Protein AF-A0A5P2HD62-F1 (afdb_monomer)

Structure (mmCIF, N/CA/C/O backbone):
data_AF-A0A5P2HD62-F1
#
_entry.id   AF-A0A5P2HD62-F1
#
loop_
_atom_site.group_PDB
_atom_site.id
_atom_site.type_symbol
_atom_site.label_atom_id
_atom_site.label_alt_id
_atom_site.label_comp_id
_atom_site.label_asym_id
_atom_site.label_entity_id
_atom_site.label_seq_id
_atom_site.pdbx_PDB_ins_code
_atom_site.Cartn_x
_atom_site.Cartn_y
_atom_site.Cartn_z
_atom_site.occupancy
_atom_site.B_iso_or_equiv
_atom_site.auth_seq_id
_atom_site.auth_comp_id
_atom_site.auth_asym_id
_atom_site.auth_atom_id
_atom_site.pdbx_PDB_model_num
ATOM 1 N N . MET A 1 1 ? -6.896 0.090 21.444 1.00 55.34 1 MET A N 1
ATOM 2 C CA . MET A 1 1 ? -5.672 0.029 20.622 1.00 55.34 1 MET A CA 1
ATOM 3 C C . MET A 1 1 ? -4.489 -0.021 21.558 1.00 55.34 1 MET A C 1
ATOM 5 O O . MET A 1 1 ? -4.369 0.870 22.399 1.00 55.34 1 MET A O 1
ATOM 9 N N . ARG A 1 2 ? -3.694 -1.086 21.488 1.00 60.88 2 ARG A N 1
ATOM 10 C CA . ARG A 1 2 ? -2.479 -1.206 22.293 1.00 60.88 2 ARG A CA 1
ATOM 11 C C . ARG A 1 2 ? -1.365 -0.397 21.610 1.00 60.88 2 ARG A C 1
ATOM 13 O O . ARG A 1 2 ? -1.454 -0.059 20.431 1.00 60.88 2 ARG A O 1
ATOM 20 N N . GLY A 1 3 ? -0.336 -0.017 22.365 1.00 63.06 3 GLY A N 1
ATOM 21 C CA . GLY A 1 3 ? 0.817 0.728 21.833 1.00 63.06 3 GLY A CA 1
ATOM 22 C C . GLY A 1 3 ? 1.546 0.060 20.645 1.00 63.06 3 GLY A C 1
ATOM 23 O O . GLY A 1 3 ? 1.971 0.793 19.750 1.00 63.06 3 GLY A O 1
ATOM 24 N N . PRO A 1 4 ? 1.677 -1.283 20.596 1.00 63.66 4 PRO A N 1
ATOM 25 C CA . PRO A 1 4 ? 2.311 -1.998 19.481 1.00 63.66 4 PRO A CA 1
ATOM 26 C C . PRO A 1 4 ? 1.567 -1.868 18.140 1.00 63.66 4 PRO A C 1
ATOM 28 O O . PRO A 1 4 ? 2.190 -1.495 17.148 1.00 63.66 4 PRO A O 1
ATOM 31 N N . ASP A 1 5 ? 0.241 -2.041 18.123 1.00 69.38 5 ASP A N 1
ATOM 32 C CA . ASP A 1 5 ? -0.600 -2.008 16.909 1.00 69.38 5 ASP A CA 1
ATOM 33 C C . ASP A 1 5 ? -0.469 -0.665 16.159 1.00 69.38 5 ASP A C 1
ATOM 35 O O . ASP A 1 5 ? -0.381 -0.580 14.929 1.00 69.38 5 ASP A O 1
ATOM 39 N N . LEU A 1 6 ? -0.392 0.427 16.928 1.00 73.31 6 LEU A N 1
ATOM 40 C CA . LEU A 1 6 ? -0.214 1.781 16.403 1.00 73.31 6 LEU A CA 1
ATOM 41 C C . LEU A 1 6 ? 1.183 2.014 15.827 1.00 73.31 6 LEU A C 1
ATOM 43 O O . LEU A 1 6 ? 1.334 2.803 14.893 1.00 73.31 6 LEU A O 1
ATOM 47 N N . ARG A 1 7 ? 2.210 1.368 16.389 1.00 82.06 7 ARG A N 1
ATOM 48 C CA . ARG A 1 7 ? 3.580 1.477 15.882 1.00 82.06 7 ARG A CA 1
ATOM 49 C C . ARG A 1 7 ? 3.679 0.814 14.516 1.00 82.06 7 ARG A C 1
ATOM 51 O O . ARG A 1 7 ? 4.176 1.436 13.586 1.00 82.06 7 ARG A O 1
ATOM 58 N N . GLN A 1 8 ? 3.160 -0.396 14.389 1.00 83.19 8 GLN A N 1
ATOM 59 C CA . GLN A 1 8 ? 3.228 -1.152 13.149 1.00 83.19 8 GLN A CA 1
ATOM 60 C C . GLN A 1 8 ? 2.436 -0.493 12.018 1.00 83.19 8 GLN A C 1
ATOM 62 O O . GLN A 1 8 ? 2.953 -0.304 10.920 1.00 83.19 8 GLN A O 1
ATOM 67 N N . THR A 1 9 ? 1.224 -0.014 12.310 1.00 85.50 9 THR A N 1
ATOM 68 C CA . THR A 1 9 ? 0.430 0.691 11.295 1.00 85.50 9 THR A CA 1
ATOM 69 C C . THR A 1 9 ? 1.111 1.988 10.834 1.00 85.50 9 THR A C 1
ATOM 71 O O . THR A 1 9 ? 1.028 2.363 9.666 1.00 85.50 9 THR A O 1
ATOM 74 N N . ARG A 1 10 ? 1.851 2.670 11.723 1.00 88.44 10 ARG A N 1
ATOM 75 C CA . ARG A 1 10 ? 2.692 3.820 11.344 1.00 88.44 10 ARG A CA 1
ATOM 76 C C . ARG A 1 10 ? 3.865 3.426 10.452 1.00 88.44 10 ARG A C 1
ATOM 78 O O . ARG A 1 10 ? 4.179 4.187 9.542 1.00 88.44 10 ARG A O 1
ATOM 85 N N . VAL A 1 11 ? 4.494 2.276 10.694 1.00 92.12 11 VAL A N 1
ATOM 86 C CA . VAL A 1 11 ? 5.554 1.747 9.820 1.00 92.12 11 VAL A CA 1
ATOM 87 C C . VAL A 1 11 ? 4.996 1.490 8.422 1.00 92.12 11 VAL A C 1
ATOM 89 O O . VAL A 1 11 ? 5.591 1.942 7.448 1.00 92.12 11 VAL A O 1
ATOM 92 N N . LEU A 1 12 ? 3.812 0.881 8.319 1.00 92.62 12 LEU A N 1
ATOM 93 C CA . LEU A 1 12 ? 3.152 0.650 7.035 1.00 92.62 12 LEU A CA 1
ATOM 94 C C . LEU A 1 12 ? 2.822 1.970 6.312 1.00 92.62 12 LEU A C 1
ATOM 96 O O . LEU A 1 12 ? 3.169 2.138 5.146 1.00 92.62 12 LEU A O 1
ATOM 100 N N . LEU A 1 13 ? 2.240 2.955 7.011 1.00 94.06 13 LEU A N 1
ATOM 101 C CA . LEU A 1 13 ? 2.001 4.294 6.448 1.00 94.06 13 LEU A CA 1
ATOM 102 C C . LEU A 1 13 ? 3.292 4.956 5.949 1.00 94.06 13 LEU A C 1
ATOM 104 O O . LEU A 1 13 ? 3.293 5.586 4.890 1.00 94.06 13 LEU A O 1
ATOM 108 N N . HIS A 1 14 ? 4.378 4.835 6.715 1.00 94.94 14 HIS A N 1
ATOM 109 C CA . HIS A 1 14 ? 5.671 5.386 6.337 1.00 94.94 14 HIS A CA 1
ATOM 110 C C . HIS A 1 14 ? 6.220 4.697 5.085 1.00 94.94 14 HIS A C 1
ATOM 112 O O . HIS A 1 14 ? 6.597 5.393 4.148 1.00 94.94 14 HIS A O 1
ATOM 118 N N . ALA A 1 15 ? 6.182 3.364 5.023 1.00 94.31 15 ALA A N 1
ATOM 119 C CA . ALA A 1 15 ? 6.633 2.597 3.865 1.00 94.31 15 ALA A CA 1
ATOM 120 C C . ALA A 1 15 ? 5.891 3.009 2.581 1.00 94.31 15 ALA A C 1
ATOM 122 O O . ALA A 1 15 ? 6.527 3.296 1.566 1.00 94.31 15 ALA A O 1
ATOM 123 N N . LEU A 1 16 ? 4.558 3.132 2.641 1.00 94.81 16 LEU A N 1
ATOM 124 C CA . LEU A 1 16 ? 3.735 3.581 1.509 1.00 94.81 16 LEU A CA 1
ATOM 125 C C . LEU A 1 16 ? 4.104 4.995 1.046 1.00 94.81 16 LEU A C 1
ATOM 127 O O . LEU A 1 16 ? 4.233 5.250 -0.154 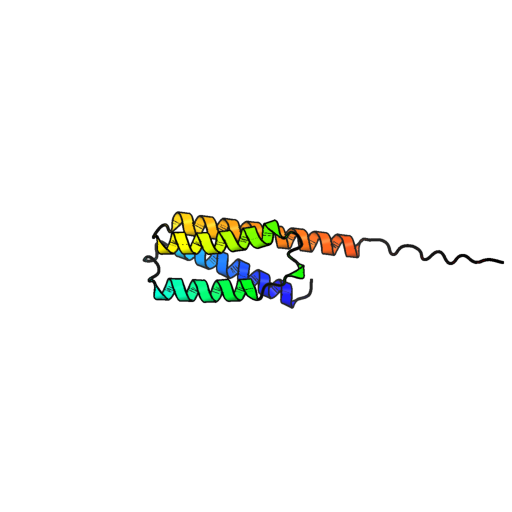1.00 94.81 16 LEU A O 1
ATOM 131 N N . CYS A 1 17 ? 4.296 5.920 1.990 1.00 94.06 17 CYS A N 1
ATOM 132 C CA . CYS A 1 17 ? 4.730 7.280 1.680 1.00 94.06 17 CYS A CA 1
ATOM 133 C C . CYS A 1 17 ? 6.124 7.313 1.051 1.00 94.06 17 CYS A C 1
ATOM 135 O O . CYS A 1 17 ? 6.307 8.001 0.048 1.00 94.06 17 CYS A O 1
ATOM 137 N N . SER A 1 18 ? 7.084 6.577 1.609 1.00 93.06 18 SER A N 1
ATOM 138 C CA . SER A 1 18 ? 8.462 6.535 1.115 1.00 93.06 18 SER A CA 1
ATOM 139 C C . SER A 1 18 ? 8.520 5.975 -0.304 1.00 93.06 18 SER A C 1
ATOM 141 O O . SER A 1 18 ? 9.024 6.651 -1.196 1.00 93.06 18 SER A O 1
ATOM 143 N N . MET A 1 19 ? 7.879 4.830 -0.569 1.00 91.75 19 MET A N 1
ATOM 144 C CA . MET A 1 19 ? 7.811 4.260 -1.922 1.00 91.75 19 MET A CA 1
ATOM 145 C C . MET A 1 19 ? 7.171 5.209 -2.930 1.00 91.75 19 MET A C 1
ATOM 147 O O . MET A 1 19 ? 7.679 5.381 -4.038 1.00 91.75 19 MET A O 1
ATOM 151 N N . ARG A 1 20 ? 6.082 5.877 -2.539 1.00 92.94 20 ARG A N 1
ATOM 152 C CA . ARG A 1 20 ? 5.450 6.892 -3.380 1.00 92.94 20 ARG A CA 1
ATOM 153 C C . ARG A 1 20 ? 6.409 8.043 -3.697 1.00 92.94 20 ARG A C 1
ATOM 155 O O . ARG A 1 20 ? 6.453 8.482 -4.842 1.00 92.94 20 ARG A O 1
ATOM 162 N N . LEU A 1 21 ? 7.119 8.573 -2.701 1.00 90.81 21 LEU A N 1
ATOM 163 C CA . LEU A 1 21 ? 8.037 9.701 -2.890 1.00 90.81 21 LEU A CA 1
ATOM 164 C C . LEU A 1 21 ? 9.213 9.328 -3.785 1.00 90.81 21 LEU A C 1
ATOM 166 O O . LEU A 1 21 ? 9.577 10.115 -4.650 1.00 90.81 21 LEU A O 1
ATOM 170 N N . GLU A 1 22 ? 9.756 8.129 -3.631 1.00 89.69 22 GLU A N 1
ATOM 171 C CA . GLU A 1 22 ? 10.853 7.645 -4.463 1.00 89.69 22 GLU A CA 1
ATOM 172 C C . GLU A 1 22 ? 10.463 7.502 -5.937 1.00 89.69 22 GLU A C 1
ATOM 174 O O . GLU A 1 22 ? 11.223 7.913 -6.811 1.00 89.69 22 GLU A O 1
ATOM 179 N N . LEU A 1 23 ? 9.248 7.018 -6.215 1.00 86.19 23 LEU A N 1
ATOM 180 C CA . LEU A 1 23 ? 8.708 6.969 -7.577 1.00 86.19 23 LEU A CA 1
ATOM 181 C C . LEU A 1 23 ? 8.503 8.368 -8.183 1.00 86.19 23 LEU A C 1
ATOM 183 O O . LEU A 1 23 ? 8.647 8.544 -9.390 1.00 86.19 23 LEU A O 1
ATOM 187 N N . TYR A 1 24 ? 8.180 9.373 -7.362 1.00 83.50 24 TYR A N 1
ATOM 188 C CA . TYR A 1 24 ? 8.060 10.767 -7.810 1.00 83.50 24 TYR A CA 1
ATOM 189 C C . TYR A 1 24 ? 9.399 11.490 -7.937 1.00 83.50 24 TYR A C 1
ATOM 191 O O . TYR A 1 24 ? 9.502 12.424 -8.729 1.00 83.50 24 TYR A O 1
ATOM 199 N N . ALA A 1 25 ? 10.415 11.087 -7.174 1.00 79.94 25 ALA A N 1
ATOM 200 C CA . ALA A 1 25 ? 11.711 11.755 -7.108 1.00 79.94 25 ALA A CA 1
ATOM 201 C C . ALA A 1 25 ? 12.553 11.593 -8.387 1.00 79.94 25 ALA A C 1
ATOM 203 O O . ALA A 1 25 ? 13.732 11.936 -8.378 1.00 79.94 25 ALA A O 1
ATOM 204 N N . GLY A 1 26 ? 11.981 11.045 -9.467 1.00 64.31 26 GLY A N 1
ATOM 205 C CA . GLY A 1 26 ? 12.663 10.862 -10.746 1.00 64.31 26 GLY A CA 1
ATOM 206 C C . GLY A 1 26 ? 13.894 9.965 -10.642 1.00 64.31 26 GLY A C 1
ATOM 207 O O . GLY A 1 26 ? 14.787 10.062 -11.480 1.00 64.31 26 GLY A O 1
ATOM 208 N N . HIS A 1 27 ? 13.965 9.128 -9.600 1.00 65.75 27 HIS A N 1
ATOM 209 C CA . HIS A 1 27 ? 15.015 8.127 -9.499 1.00 65.75 27 HIS A CA 1
ATOM 210 C C . HIS A 1 27 ? 14.919 7.187 -10.704 1.00 65.75 27 HIS A C 1
ATOM 212 O O . HIS A 1 27 ? 13.816 6.977 -11.224 1.00 65.75 27 HIS A O 1
ATOM 218 N N . PRO A 1 28 ? 16.053 6.630 -11.169 1.00 66.31 28 PRO A N 1
ATOM 219 C CA . PRO A 1 28 ? 16.011 5.603 -12.197 1.00 66.31 28 PRO A CA 1
ATOM 220 C C . PRO A 1 28 ? 15.011 4.526 -11.776 1.00 66.31 28 PRO A C 1
ATOM 222 O O . PRO A 1 28 ? 14.921 4.198 -10.587 1.00 66.31 28 PRO A O 1
ATOM 225 N N . ALA A 1 29 ? 14.238 4.026 -12.747 1.00 71.81 29 ALA A N 1
ATOM 226 C CA . ALA A 1 29 ? 13.274 2.960 -12.514 1.00 71.81 29 ALA A CA 1
ATOM 227 C C . ALA A 1 29 ? 13.933 1.872 -11.658 1.00 71.81 29 ALA A C 1
ATOM 229 O O . ALA A 1 29 ? 15.074 1.481 -11.929 1.00 71.81 29 ALA A O 1
ATOM 230 N N . TRP A 1 30 ? 13.255 1.448 -10.588 1.00 82.12 30 TRP A N 1
ATOM 231 C CA . TRP A 1 30 ? 13.792 0.418 -9.708 1.00 82.12 30 TRP A CA 1
ATOM 232 C C . TRP A 1 30 ? 14.171 -0.793 -10.555 1.00 82.12 30 TRP A C 1
ATOM 234 O O . TRP A 1 30 ? 13.343 -1.301 -11.308 1.00 82.12 30 TRP A O 1
ATOM 244 N N . CYS A 1 31 ? 15.419 -1.247 -10.443 1.00 85.69 31 CYS A N 1
ATOM 245 C CA . CYS A 1 31 ? 15.803 -2.491 -11.091 1.00 85.69 31 CYS A CA 1
ATOM 246 C C . CYS A 1 31 ? 15.006 -3.654 -10.482 1.00 85.69 31 CYS A C 1
ATOM 248 O O . CYS A 1 31 ? 14.537 -3.565 -9.341 1.00 85.69 31 CYS A O 1
ATOM 250 N N . ASP A 1 32 ? 14.887 -4.758 -11.219 1.00 86.44 32 ASP A N 1
ATOM 251 C CA . ASP A 1 32 ? 14.056 -5.901 -10.819 1.00 86.44 32 ASP A CA 1
ATOM 252 C C . ASP A 1 32 ? 14.376 -6.410 -9.406 1.00 86.44 32 ASP A C 1
ATOM 254 O O . ASP A 1 32 ? 13.470 -6.710 -8.630 1.00 86.44 32 ASP A O 1
ATOM 258 N N . GLY A 1 33 ? 15.660 -6.430 -9.025 1.00 89.12 33 GLY A N 1
ATOM 259 C CA . GLY A 1 33 ? 16.088 -6.820 -7.679 1.00 89.12 33 GLY A CA 1
ATOM 260 C C . GLY A 1 33 ? 15.595 -5.865 -6.586 1.00 89.12 33 GLY A C 1
ATOM 261 O O . GLY A 1 33 ? 15.098 -6.307 -5.550 1.00 89.12 33 GLY A O 1
ATOM 262 N N . THR A 1 34 ? 15.670 -4.550 -6.819 1.00 90.00 34 THR A N 1
ATOM 263 C CA . THR A 1 34 ? 15.141 -3.544 -5.885 1.00 90.00 34 THR A CA 1
ATOM 264 C C . THR A 1 34 ? 13.621 -3.625 -5.786 1.00 90.00 34 THR A C 1
ATOM 266 O O . THR A 1 34 ? 13.079 -3.536 -4.685 1.00 90.00 34 THR A O 1
ATOM 269 N N . LEU A 1 35 ? 12.932 -3.820 -6.911 1.00 91.44 35 LEU A N 1
ATOM 270 C CA . LEU A 1 35 ? 11.481 -3.971 -6.938 1.00 91.44 35 LEU A CA 1
ATOM 271 C C . LEU A 1 35 ? 11.034 -5.214 -6.151 1.00 91.44 35 LEU A C 1
ATOM 273 O O . LEU A 1 35 ? 10.129 -5.118 -5.322 1.00 91.44 35 LEU A O 1
ATOM 277 N N . ALA A 1 36 ? 11.691 -6.356 -6.370 1.00 92.31 36 ALA A N 1
ATOM 27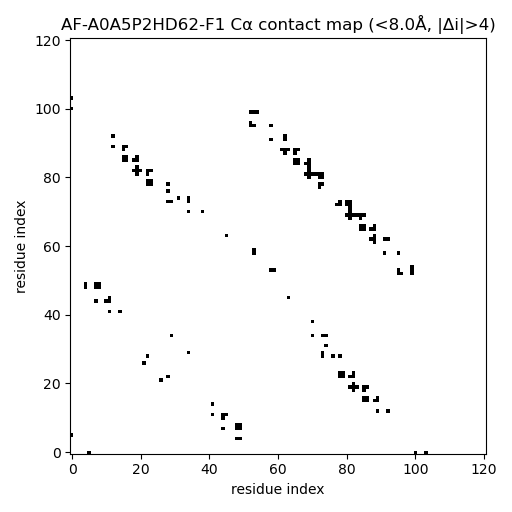8 C CA . ALA A 1 36 ? 11.389 -7.606 -5.679 1.00 92.31 36 ALA A CA 1
ATOM 279 C C . ALA A 1 36 ? 11.618 -7.499 -4.164 1.00 92.31 36 ALA A C 1
ATOM 281 O O . ALA A 1 36 ? 10.740 -7.889 -3.394 1.00 92.31 36 ALA A O 1
ATOM 282 N N . SER A 1 37 ? 12.742 -6.908 -3.735 1.00 93.44 37 SER A N 1
ATOM 283 C CA . SER A 1 37 ? 13.017 -6.670 -2.310 1.00 93.44 37 SER A CA 1
ATOM 284 C C . SER A 1 37 ? 11.944 -5.787 -1.677 1.00 93.44 37 SER A C 1
ATOM 286 O O . SER A 1 37 ? 11.359 -6.157 -0.666 1.00 93.44 37 SER A O 1
ATOM 288 N N . ARG A 1 38 ? 11.611 -4.656 -2.311 1.00 93.31 38 ARG A N 1
ATOM 289 C CA . ARG A 1 38 ? 10.581 -3.731 -1.810 1.00 93.31 38 ARG A CA 1
ATOM 290 C C . ARG A 1 38 ? 9.211 -4.379 -1.706 1.00 93.31 38 ARG A C 1
ATOM 292 O O . ARG A 1 38 ? 8.481 -4.103 -0.755 1.00 93.31 38 ARG A O 1
ATOM 299 N N . ARG A 1 39 ? 8.857 -5.227 -2.675 1.00 95.25 39 ARG A N 1
ATOM 300 C CA . ARG A 1 39 ? 7.614 -5.996 -2.623 1.00 95.25 39 ARG A CA 1
ATOM 301 C C . ARG A 1 39 ? 7.619 -6.958 -1.448 1.00 95.25 39 ARG A C 1
ATOM 303 O O . ARG A 1 39 ? 6.650 -6.964 -0.699 1.00 95.25 39 ARG A O 1
ATOM 310 N N . ALA A 1 40 ? 8.690 -7.724 -1.265 1.00 95.56 40 ALA A N 1
ATOM 311 C CA . ALA A 1 40 ? 8.805 -8.650 -0.145 1.00 95.56 40 ALA A CA 1
ATOM 312 C C . ALA A 1 40 ? 8.689 -7.921 1.204 1.00 95.56 40 ALA A C 1
ATOM 314 O O . ALA A 1 40 ? 7.868 -8.308 2.033 1.00 95.56 40 ALA A O 1
ATOM 315 N N . ASP A 1 41 ? 9.426 -6.823 1.383 1.00 94.81 41 ASP A N 1
ATOM 316 C CA . ASP A 1 41 ? 9.437 -6.052 2.628 1.00 94.81 41 ASP A CA 1
ATOM 317 C C . ASP A 1 41 ? 8.066 -5.431 2.930 1.00 94.81 41 ASP A C 1
ATOM 319 O O . ASP A 1 41 ? 7.565 -5.522 4.054 1.00 94.81 41 ASP A O 1
ATOM 323 N N . LEU A 1 42 ? 7.416 -4.823 1.929 1.00 95.00 42 LEU A N 1
ATOM 324 C CA . LEU A 1 42 ? 6.092 -4.233 2.123 1.00 95.00 42 LEU A CA 1
ATOM 325 C C . LEU A 1 42 ? 5.030 -5.298 2.394 1.00 95.00 42 LEU A C 1
ATOM 327 O O . LEU A 1 42 ? 4.196 -5.103 3.275 1.00 95.00 42 LEU A O 1
ATOM 331 N N . MET A 1 43 ? 5.039 -6.401 1.644 1.00 95.88 43 MET A N 1
ATOM 332 C CA . MET A 1 43 ? 4.051 -7.462 1.830 1.00 95.88 43 MET A CA 1
ATOM 333 C C . MET A 1 43 ? 4.252 -8.182 3.164 1.00 95.88 43 MET A C 1
ATOM 335 O O . MET A 1 43 ? 3.267 -8.537 3.798 1.00 95.88 43 MET A O 1
ATOM 339 N N . ALA A 1 44 ? 5.485 -8.306 3.661 1.00 94.69 44 ALA A N 1
ATOM 340 C CA . ALA A 1 44 ? 5.736 -8.799 5.014 1.00 94.69 44 ALA A CA 1
ATOM 341 C C . ALA A 1 44 ? 5.138 -7.866 6.084 1.00 94.69 44 ALA A C 1
ATOM 343 O O . ALA A 1 44 ? 4.480 -8.331 7.012 1.00 94.69 44 ALA A O 1
ATOM 344 N N . LEU A 1 45 ? 5.300 -6.544 5.929 1.00 93.25 45 LEU A N 1
ATOM 345 C CA . LEU A 1 45 ? 4.657 -5.561 6.812 1.00 93.25 45 LEU A CA 1
ATOM 346 C C . LEU A 1 45 ? 3.127 -5.603 6.722 1.00 93.25 45 LEU A C 1
ATOM 348 O O . LEU A 1 45 ? 2.448 -5.382 7.725 1.00 93.25 45 LEU A O 1
ATOM 352 N N . TRP A 1 46 ? 2.587 -5.844 5.525 1.00 94.38 46 TRP A N 1
ATOM 353 C CA . TRP A 1 46 ? 1.154 -6.016 5.317 1.00 94.38 46 TRP A CA 1
ATOM 354 C C . TRP A 1 46 ? 0.646 -7.282 6.000 1.00 94.38 46 TRP A C 1
ATOM 356 O O . TRP A 1 46 ? -0.356 -7.216 6.699 1.00 94.38 46 TRP A O 1
ATOM 366 N N . GLU A 1 47 ? 1.322 -8.418 5.861 1.00 93.19 47 GLU A N 1
ATOM 367 C CA . GLU A 1 47 ? 0.887 -9.683 6.461 1.00 93.19 47 GLU A CA 1
ATOM 368 C C . GLU A 1 47 ? 0.927 -9.677 7.987 1.00 93.19 47 GLU A C 1
ATOM 370 O O . GLU A 1 47 ? 0.038 -10.237 8.628 1.00 93.19 47 GLU A O 1
ATOM 375 N N . ASP A 1 48 ? 1.896 -8.975 8.570 1.00 91.31 48 ASP A N 1
ATOM 376 C CA . ASP A 1 48 ? 2.024 -8.843 10.022 1.00 91.31 48 ASP A CA 1
ATOM 377 C C . ASP A 1 48 ? 0.994 -7.855 10.622 1.00 91.31 48 ASP A C 1
ATOM 379 O O . ASP A 1 48 ? 0.905 -7.725 11.842 1.00 91.31 48 ASP A O 1
ATOM 383 N N . ARG A 1 49 ? 0.207 -7.141 9.796 1.00 91.25 49 ARG A N 1
ATOM 384 C CA . ARG A 1 49 ? -0.711 -6.067 10.228 1.00 91.25 49 ARG A CA 1
ATOM 385 C C . ARG A 1 49 ? -1.631 -6.484 11.392 1.00 91.25 49 ARG A C 1
ATOM 387 O O . ARG A 1 49 ? -2.125 -7.614 11.421 1.00 91.25 49 ARG A O 1
ATOM 394 N N . PRO A 1 50 ? -2.001 -5.545 12.284 1.00 89.31 50 PRO A N 1
ATOM 395 C CA . PRO A 1 50 ? -2.958 -5.829 13.350 1.00 89.31 50 PRO A CA 1
ATOM 396 C C . PRO A 1 50 ? -4.361 -6.007 12.757 1.00 89.31 50 PRO A C 1
ATOM 398 O O . PRO A 1 50 ? -5.049 -5.031 12.462 1.00 89.31 50 PRO A O 1
ATOM 401 N N . ARG A 1 51 ? -4.808 -7.246 12.540 1.00 88.25 51 ARG A N 1
ATOM 402 C CA . ARG A 1 51 ? -6.086 -7.529 11.857 1.00 88.25 51 ARG A CA 1
ATOM 403 C C . ARG A 1 51 ? -7.303 -6.984 12.610 1.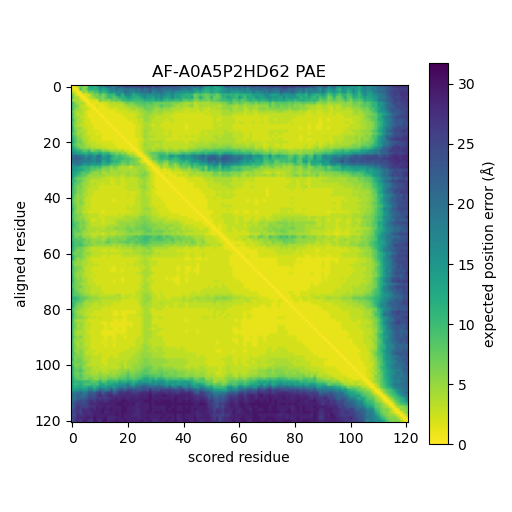00 88.25 51 ARG A C 1
ATOM 405 O O . ARG A 1 51 ? -8.326 -6.697 12.001 1.00 88.25 51 ARG A O 1
ATOM 412 N N . GLU A 1 52 ? -7.192 -6.742 13.914 1.00 87.56 52 GLU A N 1
ATOM 413 C CA . GLU A 1 52 ? -8.302 -6.281 14.756 1.00 87.56 52 GLU A CA 1
ATOM 414 C C . GLU A 1 52 ? -8.779 -4.860 14.420 1.00 87.56 52 GLU A C 1
ATOM 416 O O . GLU A 1 52 ? -9.902 -4.494 14.772 1.00 87.56 52 GLU A O 1
ATOM 421 N N . ILE A 1 53 ? -7.951 -4.038 13.760 1.00 87.75 53 ILE A N 1
ATOM 422 C CA . ILE A 1 53 ? -8.372 -2.696 13.317 1.00 87.75 53 ILE A CA 1
ATOM 423 C C . ILE A 1 53 ? -9.108 -2.729 11.969 1.00 87.75 53 ILE A C 1
ATOM 425 O O . ILE A 1 53 ? -9.833 -1.782 11.649 1.00 87.75 53 ILE A O 1
ATOM 429 N N . PHE A 1 54 ? -8.981 -3.818 11.206 1.00 89.12 54 PHE A N 1
ATOM 430 C CA . PHE A 1 54 ? -9.634 -4.022 9.913 1.00 89.12 54 PHE A CA 1
ATOM 431 C C . PHE A 1 54 ? -11.014 -4.650 10.118 1.00 89.12 54 PHE A C 1
ATOM 433 O O . PHE A 1 54 ? -11.238 -5.841 9.960 1.00 89.12 54 PHE A O 1
ATOM 440 N N . THR A 1 55 ? -11.978 -3.816 10.498 1.00 86.06 55 THR A N 1
ATOM 441 C CA . THR A 1 55 ? -13.361 -4.263 10.760 1.00 86.06 55 THR A CA 1
ATOM 442 C C . THR A 1 55 ? -14.220 -4.402 9.501 1.00 86.06 55 THR A C 1
ATOM 444 O O . THR A 1 55 ? -15.347 -4.883 9.584 1.00 86.06 55 THR A O 1
ATOM 447 N N . GLN A 1 56 ? -13.708 -3.972 8.345 1.00 86.38 56 GLN A N 1
ATOM 448 C CA . GLN A 1 56 ? -14.385 -4.038 7.050 1.00 86.38 56 GLN A CA 1
ATOM 449 C C . GLN A 1 56 ? -13.525 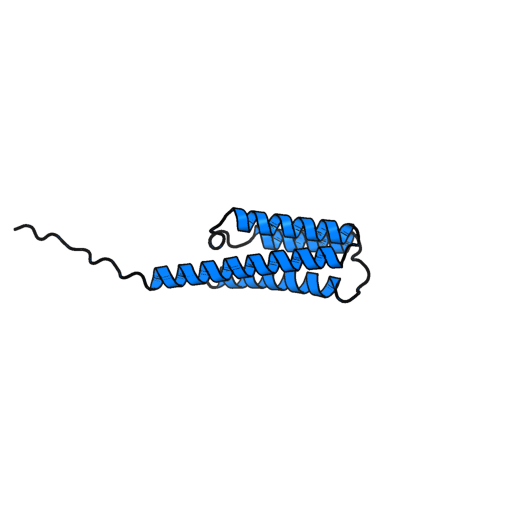-4.866 6.082 1.00 86.38 56 GLN A C 1
ATOM 451 O O . GLN A 1 56 ? -12.490 -4.358 5.639 1.00 86.38 56 GLN A O 1
ATOM 456 N N . PRO A 1 57 ? -13.925 -6.108 5.745 1.00 84.19 57 PRO A N 1
ATOM 457 C CA . PRO A 1 57 ? -13.105 -7.002 4.923 1.00 84.19 57 PRO A CA 1
ATOM 458 C C . PRO A 1 57 ? -12.843 -6.430 3.524 1.00 84.19 57 PRO A C 1
ATOM 460 O O . PRO A 1 57 ? -11.727 -6.530 3.026 1.00 84.19 57 PRO A O 1
ATOM 463 N N . ASP A 1 58 ? -13.816 -5.723 2.939 1.00 89.00 58 ASP A N 1
ATOM 464 C CA . ASP A 1 58 ? -13.674 -5.105 1.613 1.00 89.00 58 ASP A CA 1
ATOM 465 C C . ASP A 1 58 ? -12.580 -4.026 1.570 1.00 89.00 58 ASP A C 1
ATOM 467 O O . ASP A 1 58 ? -11.935 -3.812 0.540 1.00 89.00 58 ASP A O 1
ATOM 471 N N . VAL A 1 59 ? -12.351 -3.332 2.692 1.00 90.75 59 VAL A N 1
ATOM 472 C CA . VAL A 1 59 ? -11.296 -2.313 2.802 1.00 90.75 59 VAL A CA 1
ATOM 473 C C . VAL A 1 59 ? -9.929 -2.972 2.905 1.00 90.75 59 VAL A C 1
ATOM 475 O O . VAL A 1 59 ? -8.974 -2.487 2.305 1.00 90.75 59 VAL A O 1
ATOM 478 N N . GLU A 1 60 ? -9.833 -4.078 3.639 1.00 92.88 60 GLU A N 1
ATOM 479 C CA . GLU A 1 60 ? -8.603 -4.854 3.773 1.00 92.88 60 GLU A CA 1
ATOM 480 C C . GLU A 1 60 ? -8.178 -5.449 2.425 1.00 92.88 60 GLU A C 1
ATOM 482 O O . GLU A 1 60 ? -7.087 -5.139 1.944 1.00 92.88 60 GLU A O 1
ATOM 487 N N . SER A 1 61 ? -9.073 -6.180 1.751 1.00 93.19 61 SER A N 1
ATOM 488 C CA . SER A 1 61 ? -8.818 -6.692 0.397 1.00 93.19 61 SER A CA 1
ATOM 489 C C . SER A 1 61 ? -8.581 -5.563 -0.608 1.00 93.19 61 SER A C 1
ATOM 491 O O . SER A 1 61 ? -7.783 -5.689 -1.536 1.00 93.19 61 SER A O 1
ATOM 493 N N . GLY A 1 62 ? -9.258 -4.429 -0.412 1.00 95.50 62 GLY A N 1
ATOM 494 C CA . GLY A 1 62 ? -9.077 -3.230 -1.215 1.00 95.50 62 GLY A CA 1
ATOM 495 C C . GLY A 1 62 ? -7.690 -2.611 -1.060 1.00 95.50 62 GLY A C 1
ATOM 496 O O . GLY A 1 62 ? -7.165 -2.096 -2.038 1.00 95.50 62 GLY A O 1
ATOM 497 N N . ILE A 1 63 ? -7.072 -2.660 0.122 1.00 96.12 63 ILE A N 1
ATOM 498 C CA . ILE A 1 63 ? -5.691 -2.199 0.312 1.00 96.12 63 ILE A CA 1
ATOM 499 C C . ILE A 1 63 ? -4.728 -3.166 -0.371 1.00 96.12 63 ILE A C 1
ATOM 501 O O . ILE A 1 63 ? -3.899 -2.715 -1.157 1.00 96.12 63 ILE A O 1
ATOM 505 N N . GLU A 1 64 ? -4.874 -4.468 -0.135 1.00 96.25 64 GLU A N 1
ATOM 506 C CA . GLU A 1 64 ? -4.004 -5.502 -0.705 1.00 96.25 64 GLU A CA 1
ATOM 507 C C . GLU A 1 64 ? -3.959 -5.443 -2.238 1.00 96.25 64 GLU A C 1
ATOM 509 O O . GLU A 1 64 ? -2.886 -5.305 -2.826 1.00 96.25 64 GLU A O 1
ATOM 514 N N . ALA A 1 65 ? -5.127 -5.372 -2.886 1.00 97.44 65 ALA A N 1
ATOM 515 C CA . ALA A 1 65 ? -5.224 -5.238 -4.339 1.00 97.44 65 ALA A CA 1
ATOM 516 C C . ALA A 1 65 ? -4.516 -3.980 -4.877 1.00 97.44 65 ALA A C 1
ATOM 518 O O . ALA A 1 65 ? -3.984 -3.977 -5.989 1.00 97.44 65 ALA A O 1
ATOM 519 N N . ARG A 1 66 ? -4.495 -2.892 -4.097 1.00 97.94 66 ARG A N 1
ATOM 520 C CA . ARG A 1 66 ? -3.806 -1.645 -4.463 1.00 97.94 66 ARG A CA 1
ATOM 521 C C . ARG A 1 66 ? -2.297 -1.774 -4.301 1.00 97.94 66 ARG A C 1
ATOM 523 O O . ARG A 1 66 ? -1.569 -1.226 -5.123 1.00 97.94 66 ARG A O 1
ATOM 530 N N . LEU A 1 67 ? -1.819 -2.502 -3.291 1.00 97.44 67 LEU A N 1
ATOM 531 C CA . LEU A 1 67 ? -0.392 -2.802 -3.149 1.00 97.44 67 LEU A CA 1
ATOM 532 C C . LEU A 1 67 ? 0.100 -3.628 -4.339 1.00 97.44 67 LEU A C 1
ATOM 534 O O . LEU A 1 67 ? 1.086 -3.254 -4.973 1.00 97.44 67 LEU A O 1
ATOM 538 N N . ASP A 1 68 ? -0.629 -4.683 -4.701 1.00 97.06 68 ASP A N 1
ATOM 539 C CA . ASP A 1 68 ? -0.291 -5.511 -5.858 1.00 97.06 68 ASP A CA 1
ATOM 540 C C . ASP A 1 68 ? -0.287 -4.705 -7.159 1.00 97.06 68 ASP A C 1
ATOM 542 O O . ASP A 1 68 ? 0.689 -4.751 -7.913 1.00 97.06 68 ASP A O 1
ATOM 546 N N . ALA A 1 69 ? -1.329 -3.902 -7.399 1.00 97.62 69 ALA A N 1
ATOM 547 C CA . ALA A 1 69 ? -1.400 -3.034 -8.572 1.00 97.62 69 ALA A CA 1
ATOM 548 C C . ALA A 1 69 ? -0.233 -2.032 -8.626 1.00 97.62 69 ALA A C 1
ATOM 550 O O . ALA A 1 69 ? 0.317 -1.784 -9.701 1.00 97.62 69 ALA A O 1
ATOM 551 N N . ALA A 1 70 ? 0.193 -1.487 -7.480 1.00 96.38 70 ALA A N 1
ATOM 552 C CA . ALA A 1 70 ? 1.329 -0.574 -7.419 1.00 96.38 70 ALA A CA 1
ATOM 553 C C . ALA A 1 70 ? 2.621 -1.233 -7.924 1.00 96.38 70 ALA A C 1
ATOM 555 O O . ALA A 1 70 ? 3.340 -0.641 -8.731 1.00 96.38 70 ALA A O 1
ATOM 556 N N . PHE A 1 71 ? 2.895 -2.471 -7.502 1.00 95.44 71 PHE A N 1
ATOM 557 C CA . PHE A 1 71 ? 4.076 -3.209 -7.951 1.00 95.44 71 PHE A CA 1
ATOM 558 C C . PHE A 1 71 ? 3.985 -3.638 -9.415 1.00 95.44 71 PHE A C 1
ATOM 560 O O . PHE A 1 71 ? 4.994 -3.570 -10.114 1.00 95.44 71 PHE A O 1
ATOM 567 N N . VAL A 1 72 ? 2.796 -4.003 -9.905 1.00 95.81 72 VAL A N 1
ATOM 568 C CA . VAL A 1 72 ? 2.574 -4.285 -11.334 1.00 95.81 72 VAL A CA 1
ATOM 569 C C . VAL A 1 72 ? 2.883 -3.051 -12.185 1.00 95.81 72 VAL A C 1
ATOM 571 O O . VAL A 1 72 ? 3.624 -3.140 -13.163 1.00 95.81 72 VAL A O 1
ATOM 574 N N . HIS A 1 73 ? 2.382 -1.876 -11.796 1.00 94.81 73 HIS A N 1
ATOM 575 C CA . HIS A 1 73 ? 2.680 -0.632 -12.506 1.00 94.81 73 HIS A CA 1
ATOM 576 C C . HIS A 1 73 ? 4.159 -0.247 -12.424 1.00 94.81 73 HIS A C 1
ATOM 578 O O . HIS A 1 73 ? 4.726 0.189 -13.425 1.00 94.81 73 HIS A O 1
ATOM 584 N N . ALA A 1 74 ? 4.800 -0.432 -11.267 1.00 92.62 74 ALA A N 1
ATOM 585 C CA . ALA A 1 74 ? 6.223 -0.150 -11.106 1.00 92.62 74 ALA A CA 1
ATOM 586 C C . ALA A 1 74 ? 7.079 -1.062 -12.000 1.00 92.62 74 ALA A C 1
ATOM 588 O O . ALA A 1 74 ? 7.997 -0.573 -12.654 1.00 92.62 74 ALA A O 1
ATOM 589 N N . GLN A 1 75 ? 6.726 -2.349 -12.103 1.00 92.44 75 GLN A N 1
ATOM 590 C CA . GLN A 1 75 ? 7.379 -3.302 -13.006 1.00 92.44 75 GLN A CA 1
ATOM 591 C C . GLN A 1 75 ? 7.210 -2.918 -14.480 1.00 92.44 75 GLN A C 1
ATOM 593 O O . GLN A 1 75 ? 8.138 -3.049 -15.270 1.00 92.44 75 GLN A O 1
ATOM 598 N N . ALA A 1 76 ? 6.040 -2.393 -14.847 1.00 92.00 76 ALA A N 1
ATOM 599 C CA . ALA A 1 76 ? 5.756 -1.905 -16.195 1.00 92.00 76 ALA A CA 1
ATOM 600 C C . ALA A 1 76 ? 6.396 -0.533 -16.509 1.00 92.00 76 ALA A C 1
ATOM 602 O O . ALA A 1 76 ? 6.124 0.042 -17.562 1.00 92.00 76 ALA A O 1
ATOM 603 N N . GLY A 1 77 ? 7.186 0.045 -15.594 1.00 90.12 77 GLY A N 1
ATOM 604 C CA . GLY A 1 77 ? 7.780 1.379 -15.754 1.00 90.12 77 GLY A CA 1
ATOM 605 C C . GLY A 1 77 ? 6.782 2.538 -15.618 1.00 90.12 77 GLY A C 1
ATOM 606 O O . GLY A 1 77 ? 7.122 3.693 -15.868 1.00 90.12 77 GLY A O 1
ATOM 607 N N . SER A 1 78 ? 5.549 2.260 -15.191 1.00 91.75 78 SER A N 1
ATOM 608 C CA . SER A 1 78 ? 4.471 3.236 -14.994 1.00 91.75 78 SER A CA 1
ATOM 609 C C . SER A 1 78 ? 4.542 3.845 -13.587 1.00 91.75 78 SER A C 1
ATOM 611 O O . SER A 1 78 ? 3.720 3.572 -12.710 1.00 91.75 78 SER A O 1
ATOM 613 N N . ALA A 1 79 ? 5.580 4.651 -13.339 1.00 91.12 79 ALA A N 1
ATOM 614 C CA . ALA A 1 79 ? 5.883 5.186 -12.006 1.00 91.12 79 ALA A CA 1
ATOM 615 C C . ALA A 1 79 ? 4.753 6.056 -11.422 1.00 91.12 79 ALA A C 1
ATOM 617 O O . ALA A 1 79 ? 4.498 6.026 -10.216 1.00 91.12 79 ALA A O 1
ATOM 618 N N . ARG A 1 80 ? 4.042 6.817 -12.266 1.00 92.06 80 ARG A N 1
ATOM 619 C CA . ARG A 1 80 ? 2.937 7.688 -11.835 1.00 92.06 80 ARG A CA 1
ATOM 620 C C . ARG A 1 80 ? 1.733 6.874 -11.369 1.00 92.06 80 ARG A C 1
ATOM 622 O O . ARG A 1 80 ? 1.118 7.210 -10.357 1.00 92.06 80 ARG A O 1
ATOM 629 N N . GLU A 1 81 ? 1.402 5.825 -12.105 1.00 94.94 81 GLU A N 1
ATOM 630 C CA . GLU A 1 81 ? 0.326 4.887 -11.818 1.00 94.94 81 GLU A CA 1
ATOM 631 C C . GLU A 1 81 ? 0.639 4.133 -10.525 1.00 94.94 81 GLU A C 1
ATOM 633 O O . GLU A 1 81 ? -0.176 4.151 -9.602 1.00 94.94 81 GLU A O 1
ATOM 638 N N . ALA A 1 82 ? 1.862 3.607 -10.393 1.00 95.06 82 ALA A N 1
ATOM 639 C CA . ALA A 1 82 ? 2.345 2.957 -9.177 1.00 95.06 82 ALA A CA 1
ATOM 640 C C . ALA A 1 82 ? 2.254 3.877 -7.948 1.00 95.06 82 ALA A C 1
ATOM 642 O O . ALA A 1 82 ? 1.689 3.513 -6.914 1.00 95.06 82 ALA A O 1
ATOM 643 N N . ALA A 1 83 ? 2.734 5.117 -8.071 1.00 94.50 83 ALA A N 1
ATOM 644 C CA . ALA A 1 83 ? 2.643 6.118 -7.012 1.00 94.50 83 ALA A CA 1
ATOM 645 C C . ALA A 1 83 ? 1.184 6.481 -6.667 1.00 94.50 83 ALA A C 1
ATOM 647 O O . ALA A 1 83 ? 0.868 6.799 -5.514 1.00 94.50 83 ALA A O 1
ATOM 648 N N . GLY A 1 84 ? 0.289 6.436 -7.657 1.00 96.38 84 GLY A N 1
ATOM 649 C CA . GLY A 1 84 ? -1.150 6.599 -7.484 1.00 96.38 84 GLY A CA 1
ATOM 650 C C . GLY A 1 84 ? -1.770 5.472 -6.661 1.00 96.38 84 GLY A C 1
ATOM 651 O O . GLY A 1 84 ? -2.538 5.750 -5.739 1.00 96.38 84 GLY A O 1
ATOM 652 N N . GLU A 1 85 ? -1.402 4.224 -6.935 1.00 97.88 85 GLU A N 1
ATOM 653 C CA . GLU A 1 85 ? -1.870 3.063 -6.175 1.00 97.88 85 GLU A CA 1
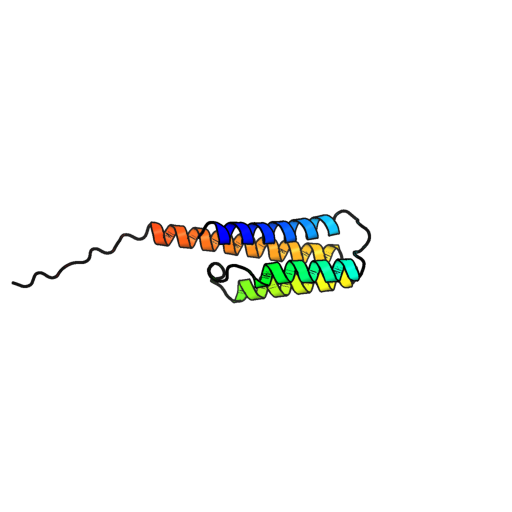ATOM 654 C C . GLU A 1 85 ? -1.357 3.073 -4.725 1.00 97.88 85 GLU A C 1
ATOM 656 O O . GLU A 1 85 ? -2.162 2.947 -3.799 1.00 97.88 85 GLU A O 1
ATOM 661 N N . PHE A 1 86 ? -0.074 3.387 -4.489 1.00 96.81 86 PHE A N 1
ATOM 662 C CA . PHE A 1 86 ? 0.445 3.571 -3.123 1.00 96.81 86 PHE A CA 1
ATOM 663 C C . PHE A 1 86 ? -0.280 4.690 -2.363 1.00 96.81 86 PHE A C 1
ATOM 665 O O . PHE A 1 86 ? -0.580 4.549 -1.176 1.00 96.81 86 PHE A O 1
ATOM 672 N N . LYS A 1 87 ? -0.629 5.797 -3.038 1.00 97.19 87 LYS A N 1
ATOM 673 C CA . LYS A 1 87 ? -1.439 6.869 -2.436 1.00 97.19 87 LYS A CA 1
ATOM 674 C C . LYS A 1 87 ? -2.837 6.377 -2.049 1.00 97.19 87 LYS A C 1
ATOM 676 O O . LYS A 1 87 ? -3.330 6.744 -0.985 1.00 97.19 87 LYS A O 1
ATOM 681 N N . ARG A 1 88 ? -3.493 5.584 -2.901 1.00 97.88 88 ARG A N 1
ATOM 682 C CA . ARG A 1 88 ? -4.831 5.032 -2.624 1.00 97.88 88 ARG A CA 1
ATOM 683 C C . ARG A 1 88 ? -4.795 4.085 -1.426 1.00 97.88 88 ARG A C 1
ATOM 685 O O . ARG A 1 88 ? -5.601 4.260 -0.516 1.00 97.88 88 ARG A O 1
ATOM 692 N N . ALA A 1 89 ? -3.823 3.173 -1.383 1.00 97.50 89 ALA A N 1
ATOM 693 C CA . ALA A 1 89 ? -3.599 2.285 -0.242 1.00 97.50 89 ALA A CA 1
ATOM 694 C C . ALA A 1 89 ? -3.359 3.073 1.059 1.00 97.50 89 ALA A C 1
ATOM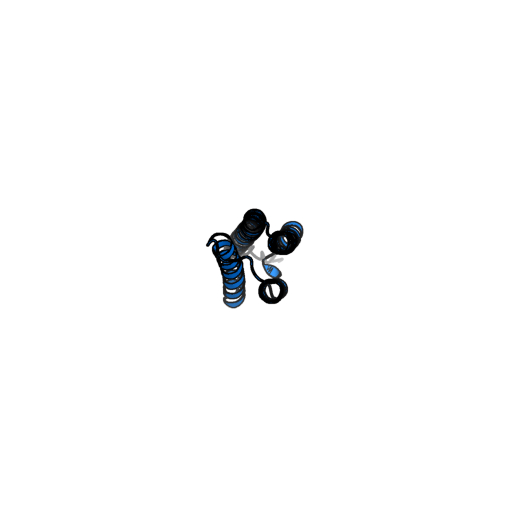 696 O O . ALA A 1 89 ? -3.980 2.790 2.083 1.00 97.50 89 ALA A O 1
ATOM 697 N N . TYR A 1 90 ? -2.531 4.123 1.005 1.00 96.19 90 TYR A N 1
ATOM 698 C CA . TYR A 1 90 ? -2.277 5.011 2.143 1.00 96.19 90 TYR A CA 1
ATOM 699 C C . TYR A 1 90 ? -3.565 5.653 2.678 1.00 96.19 90 TYR A C 1
ATOM 701 O O . TYR A 1 90 ? -3.818 5.632 3.881 1.00 96.19 90 TYR A O 1
ATOM 709 N N . LEU A 1 91 ? -4.403 6.204 1.792 1.00 95.62 91 LEU A N 1
ATOM 710 C CA . LEU A 1 91 ? -5.652 6.856 2.193 1.00 95.62 91 LEU A CA 1
ATOM 711 C C . LEU A 1 91 ? -6.640 5.867 2.819 1.00 95.62 91 LEU A C 1
ATOM 713 O O . LEU A 1 91 ? -7.241 6.186 3.844 1.00 95.62 91 LEU A O 1
ATOM 717 N N . LEU A 1 92 ? -6.764 4.662 2.256 1.00 95.44 92 LEU A N 1
ATOM 718 C CA . LEU A 1 92 ? -7.587 3.599 2.836 1.00 95.44 92 LEU A CA 1
ATOM 719 C C . LEU A 1 92 ? -7.099 3.223 4.240 1.00 95.44 92 LEU A C 1
ATOM 721 O O . LEU A 1 92 ? -7.901 3.143 5.168 1.00 95.44 92 LEU A O 1
ATOM 725 N N . LEU A 1 93 ? -5.786 3.090 4.436 1.00 94.06 93 LEU A N 1
ATOM 726 C CA . LEU A 1 93 ? -5.217 2.800 5.751 1.00 94.06 93 LEU A CA 1
ATOM 727 C C . LEU A 1 93 ? -5.477 3.930 6.766 1.00 94.06 93 LEU A C 1
ATOM 729 O O . LEU A 1 93 ? -5.783 3.667 7.932 1.00 94.06 93 LEU A O 1
ATOM 733 N N . CYS A 1 94 ? -5.429 5.196 6.338 1.00 93.25 94 CYS A N 1
ATOM 734 C CA . CYS A 1 94 ? -5.839 6.328 7.175 1.00 93.25 94 CYS A CA 1
ATOM 735 C C . CYS A 1 94 ? -7.323 6.257 7.576 1.00 93.25 94 CYS A C 1
ATOM 737 O O . CYS A 1 94 ? -7.665 6.583 8.719 1.00 93.25 94 CYS A O 1
ATOM 739 N N . CYS A 1 95 ? -8.202 5.823 6.669 1.00 92.69 95 CYS A N 1
ATOM 740 C CA . CYS A 1 95 ? -9.614 5.593 6.975 1.00 92.69 95 CYS A CA 1
ATOM 741 C C . CYS A 1 95 ? -9.791 4.478 8.015 1.00 92.69 95 CYS A C 1
ATOM 743 O O . CYS A 1 95 ? -10.501 4.693 8.999 1.00 92.69 95 CYS A O 1
ATOM 745 N N . VAL A 1 96 ? -9.091 3.347 7.864 1.00 92.19 96 VAL A N 1
ATOM 746 C CA . VAL A 1 96 ? -9.098 2.236 8.838 1.00 92.19 96 VAL A CA 1
ATOM 747 C C . VAL A 1 96 ? -8.699 2.729 10.229 1.00 92.19 96 VAL A C 1
ATOM 749 O O . VAL A 1 96 ? -9.420 2.511 11.202 1.00 92.19 96 VAL A O 1
ATOM 752 N N . LEU A 1 97 ? -7.595 3.474 10.331 1.00 90.38 97 LEU A N 1
ATOM 753 C CA . LEU A 1 97 ? -7.122 4.026 11.603 1.00 90.38 97 LEU A CA 1
ATOM 754 C C . LEU A 1 97 ? -8.114 5.001 12.243 1.00 90.38 97 LEU A C 1
ATOM 756 O O . LEU A 1 97 ? -8.303 4.990 13.462 1.00 90.38 97 LEU A O 1
ATOM 760 N N . THR A 1 98 ? -8.735 5.858 11.432 1.00 90.38 98 THR A N 1
ATOM 761 C CA . THR A 1 98 ? -9.737 6.817 11.912 1.00 90.38 98 THR A CA 1
ATOM 762 C C . THR A 1 98 ? -10.953 6.076 12.457 1.00 90.38 98 THR A C 1
ATOM 764 O O . THR A 1 98 ? -11.372 6.336 13.584 1.00 90.38 98 THR A O 1
ATOM 767 N N . HIS A 1 99 ? -11.442 5.085 11.712 1.00 89.38 99 HIS A N 1
ATOM 768 C CA . HIS A 1 99 ? -12.564 4.250 12.118 1.00 89.38 99 HIS A CA 1
ATOM 769 C C . HIS A 1 99 ? -12.271 3.472 13.410 1.00 89.38 99 HIS A C 1
ATOM 771 O O . HIS A 1 99 ? -13.056 3.529 14.357 1.00 89.38 99 HIS A O 1
ATOM 777 N N . ALA A 1 100 ? -11.107 2.823 13.505 1.00 88.25 100 ALA A N 1
ATOM 778 C CA . ALA A 1 100 ? -10.683 2.104 14.706 1.00 88.25 100 ALA A CA 1
ATOM 779 C C . ALA A 1 100 ? -10.581 3.034 15.929 1.00 88.25 100 ALA A C 1
ATOM 781 O O . ALA A 1 100 ? -10.989 2.678 17.040 1.00 88.25 100 ALA A O 1
ATOM 782 N N . ARG A 1 101 ? -10.084 4.264 15.737 1.00 87.81 101 ARG A N 1
ATOM 783 C CA . ARG A 1 101 ? -10.032 5.280 16.796 1.00 87.81 101 ARG A CA 1
ATOM 784 C C . ARG A 1 101 ? -11.429 5.700 17.250 1.00 87.81 101 ARG A C 1
ATOM 786 O O . ARG A 1 101 ? -11.644 5.852 18.452 1.00 87.81 101 ARG A O 1
ATOM 793 N N . ASP A 1 102 ? -12.359 5.884 16.322 1.00 88.31 102 ASP A N 1
ATOM 794 C CA . ASP A 1 102 ? -13.726 6.301 16.629 1.00 88.31 102 ASP A CA 1
ATOM 795 C C . ASP A 1 102 ? -14.507 5.190 17.340 1.00 88.31 102 ASP A C 1
ATOM 797 O O . ASP A 1 102 ? -15.185 5.454 18.336 1.00 88.31 102 ASP A O 1
ATOM 801 N N . GLN A 1 103 ? -14.335 3.933 16.926 1.00 86.75 103 GLN A N 1
ATOM 802 C CA . GLN A 1 103 ? -14.880 2.775 17.637 1.00 86.75 103 GLN A CA 1
ATOM 803 C C . GLN A 1 103 ? -14.329 2.670 19.065 1.00 86.75 103 GLN A C 1
ATOM 805 O O . GLN A 1 103 ? -15.102 2.526 20.011 1.00 86.75 103 GLN A O 1
ATOM 810 N N . ALA A 1 104 ? -13.013 2.826 19.245 1.00 85.06 104 ALA A N 1
ATOM 811 C CA . ALA A 1 104 ? -12.381 2.801 20.566 1.00 85.06 104 ALA A CA 1
ATOM 812 C C . ALA A 1 104 ? -12.834 3.952 21.485 1.00 85.06 104 ALA A C 1
ATOM 814 O O . ALA A 1 104 ? -12.784 3.826 22.710 1.00 85.06 104 ALA A O 1
ATOM 815 N N . ARG A 1 105 ? -13.252 5.091 20.917 1.00 85.62 105 ARG A N 1
ATOM 816 C CA . ARG A 1 105 ? -13.859 6.191 21.680 1.00 85.62 105 ARG A CA 1
ATOM 817 C C . ARG A 1 105 ? -15.269 5.824 22.124 1.00 85.62 105 ARG A C 1
ATOM 819 O O . ARG A 1 105 ? -15.555 5.939 23.309 1.00 85.62 105 ARG A O 1
ATOM 826 N N . ARG A 1 106 ? -16.109 5.322 21.212 1.00 85.44 106 ARG A N 1
ATOM 827 C CA . ARG A 1 106 ? -17.499 4.929 21.509 1.00 85.44 106 ARG A CA 1
ATOM 828 C C . ARG A 1 106 ? -17.585 3.862 22.598 1.00 85.44 106 ARG A C 1
ATOM 830 O O . ARG A 1 106 ? -18.390 4.005 23.509 1.00 85.44 106 ARG A O 1
ATOM 837 N N . THR A 1 107 ? -16.724 2.846 22.562 1.00 80.12 107 THR A N 1
ATOM 838 C CA . THR A 1 107 ? -16.685 1.805 23.607 1.00 80.12 107 THR A CA 1
ATOM 839 C C . THR A 1 107 ? -16.281 2.345 24.977 1.00 80.12 107 THR A C 1
ATOM 841 O O . THR A 1 107 ? -16.712 1.809 25.989 1.00 80.12 107 THR A O 1
ATOM 844 N N . ARG A 1 108 ? -15.495 3.428 25.032 1.00 76.06 108 ARG A N 1
ATOM 845 C CA . ARG A 1 108 ? -15.102 4.085 26.287 1.00 76.06 108 ARG A CA 1
ATOM 846 C C .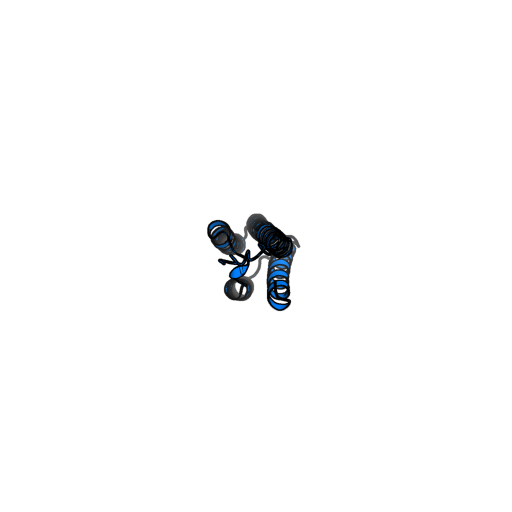 ARG A 1 108 ? -16.188 5.008 26.848 1.00 76.06 108 ARG A C 1
ATOM 848 O O . ARG A 1 108 ? -16.201 5.255 28.046 1.00 76.06 108 ARG A O 1
ATOM 855 N N . THR A 1 109 ? -17.051 5.554 25.991 1.00 71.50 109 THR A N 1
ATOM 856 C CA . THR A 1 109 ? -18.146 6.460 26.389 1.00 71.50 109 THR A CA 1
ATOM 857 C C . THR A 1 109 ? -19.473 5.733 26.612 1.00 71.50 109 THR A C 1
ATOM 859 O O . THR A 1 109 ? -20.422 6.353 27.081 1.00 71.50 109 THR A O 1
ATOM 862 N N . ALA A 1 110 ? -19.563 4.440 26.284 1.00 59.22 110 ALA A N 1
ATOM 863 C CA . ALA A 1 110 ? -20.750 3.642 26.559 1.00 59.22 110 ALA A CA 1
ATOM 864 C C . ALA A 1 110 ? -20.975 3.568 28.085 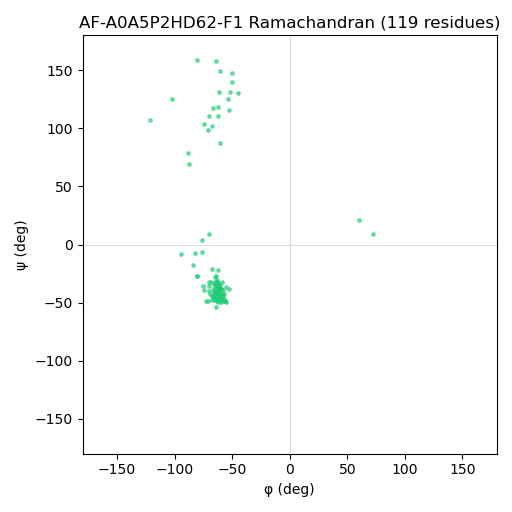1.00 59.22 110 ALA A C 1
ATOM 866 O O . ALA A 1 110 ? -20.093 3.074 28.794 1.00 59.22 110 ALA A O 1
ATOM 867 N N . PRO A 1 111 ? -22.106 4.076 28.614 1.00 53.81 111 PRO A N 1
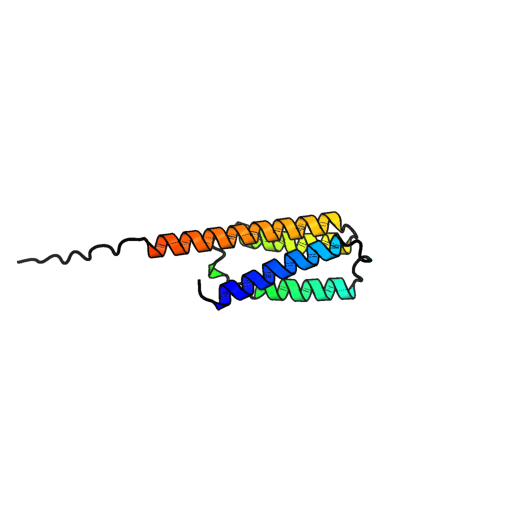ATOM 868 C CA . PRO A 1 111 ? -22.400 3.970 30.035 1.00 53.81 111 PRO A CA 1
ATOM 869 C C . PRO A 1 111 ? -22.497 2.490 30.404 1.00 53.81 111 PRO A C 1
ATOM 871 O O . PRO A 1 111 ? -23.180 1.722 29.724 1.00 53.81 111 PRO A O 1
ATOM 874 N N . ALA A 1 112 ? -21.801 2.091 31.471 1.00 57.09 112 ALA A N 1
ATOM 875 C CA . ALA A 1 112 ? -22.015 0.791 32.088 1.00 57.09 112 ALA A CA 1
ATOM 876 C C . ALA A 1 112 ? -23.515 0.675 32.385 1.00 57.09 112 ALA A C 1
ATOM 878 O O . ALA A 1 112 ? -24.058 1.491 33.131 1.00 57.09 112 ALA A O 1
ATOM 879 N N . ALA A 1 113 ? -24.194 -0.269 31.731 1.00 59.78 113 ALA A N 1
ATOM 880 C CA . ALA A 1 113 ? -25.603 -0.517 31.989 1.00 59.78 113 ALA A CA 1
ATOM 881 C C . ALA A 1 113 ? -25.785 -0.709 33.505 1.00 59.78 113 ALA A C 1
ATOM 883 O O . ALA A 1 113 ? -25.006 -1.463 34.098 1.00 59.78 113 ALA A O 1
ATOM 884 N N . PRO A 1 114 ? -26.757 -0.043 34.156 1.00 56.88 114 PRO A N 1
ATOM 885 C CA . PRO A 1 114 ? -27.044 -0.337 35.546 1.00 56.88 114 PRO A CA 1
ATOM 886 C C . PRO A 1 114 ? -27.496 -1.795 35.605 1.00 56.88 114 PRO A C 1
ATOM 888 O O . PRO A 1 114 ? -28.559 -2.150 35.095 1.00 56.88 114 PRO A O 1
ATOM 891 N N . THR A 1 115 ? -26.667 -2.652 36.198 1.00 56.59 115 THR A N 1
ATOM 892 C CA . THR A 1 115 ? -27.072 -3.970 36.682 1.00 56.59 115 THR A CA 1
ATOM 893 C C . THR A 1 115 ? -28.155 -3.743 37.725 1.00 56.59 115 THR A C 1
ATOM 895 O O . THR A 1 115 ? -27.875 -3.558 38.906 1.00 56.59 115 THR A O 1
ATOM 898 N N . GLY A 1 116 ? -29.399 -3.666 37.259 1.00 54.38 116 GLY A N 1
ATOM 899 C CA . GLY A 1 116 ? -30.578 -3.700 38.099 1.00 54.38 116 GLY A CA 1
ATOM 900 C C . GLY A 1 116 ? -30.669 -5.087 38.709 1.00 54.38 116 GLY A C 1
ATOM 901 O O . GLY A 1 116 ? -31.050 -6.041 38.038 1.00 54.38 116 GLY A O 1
ATOM 902 N N . THR A 1 117 ? -30.279 -5.202 39.971 1.00 60.25 117 THR A N 1
ATOM 903 C CA . THR A 1 117 ? -30.597 -6.349 40.815 1.00 60.25 117 THR A CA 1
ATOM 904 C C . THR A 1 117 ? -32.112 -6.345 41.035 1.00 60.25 117 THR A C 1
ATOM 906 O O . THR A 1 117 ? -32.611 -5.381 41.623 1.00 60.25 117 THR A O 1
ATOM 909 N N . PRO A 1 118 ? -32.886 -7.356 40.602 1.00 59.56 118 PRO A N 1
ATOM 910 C CA . PRO A 1 118 ? -34.247 -7.479 41.087 1.00 59.56 118 PRO A CA 1
ATOM 911 C C . PRO A 1 118 ? -34.161 -8.004 42.523 1.00 59.56 118 PRO A C 1
ATOM 913 O O . PRO A 1 118 ? -33.867 -9.173 42.757 1.00 59.56 118 PRO A O 1
ATOM 916 N N . ALA A 1 119 ? -34.368 -7.117 43.493 1.00 56.00 119 ALA A N 1
ATOM 917 C CA . ALA A 1 119 ? -34.742 -7.529 44.836 1.00 56.00 119 ALA A CA 1
ATOM 918 C C . ALA A 1 119 ? -36.178 -8.062 44.754 1.00 56.00 119 ALA A C 1
ATOM 920 O O . ALA A 1 119 ? -37.101 -7.288 44.500 1.00 56.00 119 ALA A O 1
ATOM 921 N N . LEU A 1 120 ? -36.358 -9.374 44.918 1.00 61.47 120 LEU A N 1
ATOM 922 C CA . LEU A 1 120 ? -37.669 -9.940 45.212 1.00 61.47 120 LEU A CA 1
ATOM 923 C C . LEU A 1 120 ? -37.733 -10.275 46.702 1.00 61.47 120 LEU A C 1
ATOM 925 O O . LEU A 1 120 ? -36.838 -10.932 47.237 1.00 61.47 120 LEU A O 1
ATOM 929 N N . ALA A 1 121 ? -38.774 -9.714 47.313 1.00 60.84 121 ALA A N 1
ATOM 930 C CA . ALA A 1 121 ? -39.230 -9.895 48.682 1.00 60.84 121 ALA A CA 1
ATOM 931 C C . ALA A 1 121 ? -39.866 -11.272 48.909 1.00 60.84 121 ALA A C 1
ATOM 933 O O . ALA A 1 121 ? -40.287 -11.900 47.908 1.00 60.84 121 ALA A O 1
#

pLDDT: mean 85.86, std 12.61, range [53.81, 97.94]

Organism: NCBI:txid82633

Solvent-accessible surface area (backbone atoms only — not comparable to full-atom values): 6830 Å² total; per-residue (Å²): 134,59,77,65,56,57,51,54,55,48,50,51,48,48,50,35,50,50,56,28,49,48,48,68,67,68,54,77,77,70,50,71,68,57,47,52,50,52,49,52,56,51,50,52,55,57,72,69,46,65,63,87,50,56,84,46,67,70,58,51,54,49,32,53,57,23,52,52,49,16,53,53,26,46,74,71,69,36,35,69,59,12,30,48,25,28,48,51,30,43,53,53,53,53,49,40,54,50,51,42,51,51,52,58,47,52,68,70,66,54,74,80,74,81,83,75,75,83,84,79,132

Nearest PDB structures (foldseek):
  6bqg-assembly1_A  TM=5.345E-01  e=7.858E-01  Homo sapiens
  4z35-assembly1_A  TM=5.867E-01  e=9.682E-01  Homo sapiens
  4z36-assembly1_A  TM=5.903E-01  e=1.193E+00  Homo sapiens
  7pyr-assembly1_A  TM=4.827E-01  e=9.682E-01  Homo sapiens
  6gow-assembly1_E  TM=5.388E-01  e=2.610E+00  Bacillus subtilis

Mean predicted aligned error: 7.78 Å

Radius of gyration: 19.88 Å; Cα contacts (8 Å, |Δi|>4): 92; chains: 1; bounding box: 55×22×65 Å

Foldseek 3Di:
DDPVLVVLLVVLLVLLVVLLVCLVVPPPQQDPVRLVVSLVVNVVSLVVHPCVLVPDVCLSVLLVVLSVQLSVCSVVVNSVRSSVSSVVSSVSSVVSVVSSVVVVVCVVPPPDPPPDDPDDD

Sequence (121 aa):
MRGPDLRQTRVLLHALCSMRLELYAGHPAWCDGTLASRRADLMALWEDRPREIFTQPDVESGIEARLDAAFVHAQAGSAREAAGEFKRAYLLLCCVLTHARDQARRTRTAPAAPTGTPALA

Secondary structure (DSSP, 8-state):
--HHHHHHHHHHHHHHHHHHHHHHTT-----HHHHHHHHHHHHHHHHTS-GGG---HHHHHHHHHHHHHHHHHHHTT-HHHHHHHHHHHHHHHHHHHHHHHHHHHHHHHS-----------